Protein AF-A0A942E205-F1 (afdb_monomer_lite)

Sequence (101 aa):
MLAALASAQAEGFEDIILSATEDAEEGQDGFATDMPKIYLSATITNEVASGSKLTVARFALDTGGVAPPNYKIDEVSFDVGDNHVDASLSRPDNGRPVGNC

Foldseek 3Di:
DDDDDDDDDDPQWDPWAKDLDPPDNHHDPDDDPLRFKIKIKIFGDPVDDAQDKDKDWDFDCDDVPPDDGRHTQFMDIDGRHDRMDIDMGGGPVSSDPPDDD

Radius of gyration: 15.21 Å; chains: 1; bounding box: 42×30×41 Å

pLDDT: mean 77.89, std 15.69, range [30.55, 92.19]

Secondary structure (DSSP, 8-state):
---------BTTEEEEEEESSTT-SS--S---TT-SEEEEEEEEPTTSPTTPEEEEEEEES--TTSS-TTEEEEEEEEE--SSEEEEEEE-TTTT--S---

Organism: NCBI:txid2831468

Structure (mmCIF, N/CA/C/O backbone):
data_AF-A0A942E205-F1
#
_entry.id   AF-A0A942E205-F1
#
loop_
_atom_site.group_PDB
_atom_site.id
_atom_site.type_symbol
_atom_site.label_atom_id
_atom_site.label_alt_id
_atom_site.label_comp_id
_atom_site.label_asym_id
_atom_site.label_entity_id
_atom_site.label_seq_id
_atom_site.pdbx_PDB_ins_code
_atom_site.Cartn_x
_atom_site.Cartn_y
_atom_site.Cartn_z
_atom_site.occupancy
_atom_site.B_iso_or_equiv
_atom_site.auth_seq_id
_atom_site.auth_comp_id
_atom_site.auth_asym_id
_atom_site.auth_atom_id
_atom_site.pdbx_PDB_model_num
ATOM 1 N N . MET A 1 1 ? -6.165 13.066 -27.028 1.00 34.16 1 MET A N 1
ATOM 2 C CA . MET A 1 1 ? -7.299 12.710 -26.155 1.00 34.16 1 MET A CA 1
ATOM 3 C C . MET A 1 1 ? -6.791 12.873 -24.733 1.00 34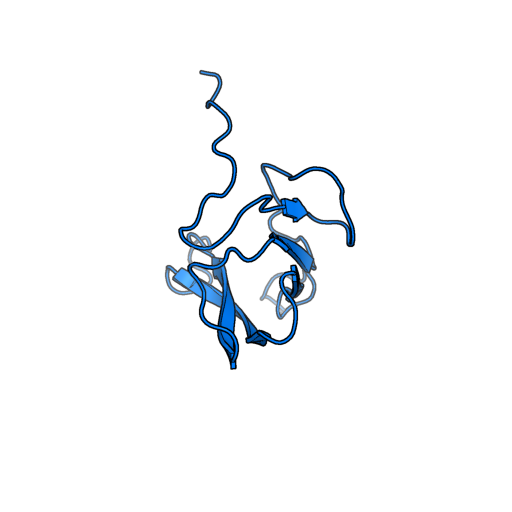.16 1 MET A C 1
ATOM 5 O O . MET A 1 1 ? -5.915 12.109 -24.359 1.00 34.16 1 MET A O 1
ATOM 9 N N . LEU A 1 2 ? -7.186 13.932 -24.014 1.00 30.55 2 LEU A N 1
ATOM 10 C CA . LEU A 1 2 ? -6.860 14.049 -22.587 1.00 30.55 2 LEU A CA 1
ATOM 11 C C . LEU A 1 2 ? -7.698 12.992 -21.863 1.00 30.55 2 LEU A C 1
ATOM 13 O O . LEU A 1 2 ? -8.925 13.052 -21.932 1.00 30.55 2 LEU A O 1
ATOM 17 N N . ALA A 1 3 ? -7.054 12.006 -21.244 1.00 34.91 3 ALA A N 1
ATOM 18 C CA . ALA A 1 3 ?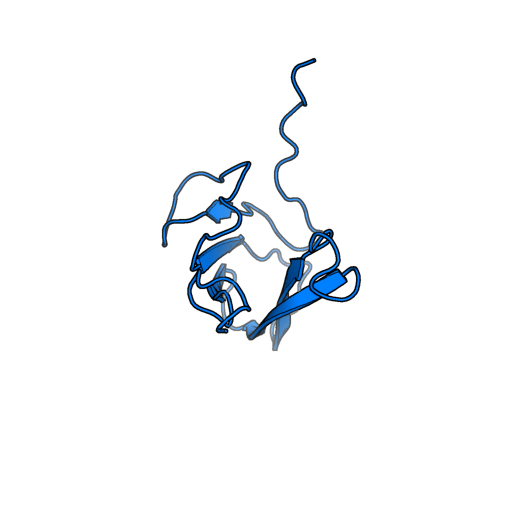 -7.736 11.148 -20.288 1.00 34.91 3 ALA A CA 1
ATOM 19 C C . ALA A 1 3 ? -8.141 12.033 -19.103 1.00 34.91 3 ALA A C 1
ATOM 21 O O . ALA A 1 3 ? -7.303 12.743 -18.551 1.00 34.91 3 ALA A O 1
ATOM 22 N N . ALA A 1 4 ? -9.430 12.054 -18.771 1.00 39.19 4 ALA A N 1
ATOM 23 C CA . ALA A 1 4 ? -9.877 12.646 -17.523 1.00 39.19 4 ALA A CA 1
ATOM 24 C C . ALA A 1 4 ? -9.244 11.852 -16.372 1.00 39.19 4 ALA A C 1
ATOM 26 O O . ALA A 1 4 ? -9.285 10.621 -16.382 1.00 39.19 4 ALA A O 1
ATOM 27 N N . LEU A 1 5 ? -8.634 12.577 -15.437 1.00 49.81 5 LEU A N 1
ATOM 28 C CA . LEU A 1 5 ? -8.030 12.071 -14.209 1.00 49.81 5 LEU A CA 1
ATOM 29 C C . LEU A 1 5 ? -9.077 11.248 -13.453 1.00 49.81 5 LEU A C 1
ATOM 31 O O . LEU A 1 5 ? -10.071 11.800 -12.983 1.00 49.81 5 LEU A O 1
ATOM 35 N N . ALA A 1 6 ? -8.892 9.935 -13.366 1.00 54.56 6 ALA A N 1
ATOM 36 C CA . ALA A 1 6 ? -9.614 9.157 -12.376 1.00 54.56 6 ALA A CA 1
ATOM 37 C C . ALA A 1 6 ? -8.785 9.239 -11.096 1.00 54.56 6 ALA A C 1
ATOM 39 O O . ALA A 1 6 ? -7.747 8.588 -10.998 1.00 54.56 6 ALA A O 1
ATOM 40 N N . SER A 1 7 ? -9.221 10.056 -10.135 1.00 64.25 7 SER A N 1
ATOM 41 C CA . SER A 1 7 ? -8.752 9.909 -8.759 1.00 64.25 7 SER A CA 1
ATOM 42 C C . SER A 1 7 ? -8.950 8.449 -8.346 1.00 64.25 7 SER A C 1
ATOM 44 O O . SER A 1 7 ? -9.924 7.814 -8.759 1.00 64.25 7 SER A O 1
ATOM 46 N N . ALA A 1 8 ? -8.030 7.883 -7.564 1.00 73.94 8 ALA A N 1
ATOM 47 C CA . ALA A 1 8 ? -8.277 6.575 -6.971 1.00 73.94 8 ALA A CA 1
ATOM 48 C C . ALA A 1 8 ? -9.566 6.659 -6.131 1.00 73.94 8 ALA A C 1
ATOM 50 O O . ALA A 1 8 ? -9.795 7.649 -5.434 1.00 73.94 8 ALA A O 1
ATOM 51 N N . GLN A 1 9 ? -10.445 5.666 -6.252 1.00 80.38 9 GLN A N 1
ATOM 52 C CA . GLN A 1 9 ? -11.721 5.612 -5.537 1.00 80.38 9 GLN A CA 1
ATOM 53 C C . GLN A 1 9 ? -11.922 4.194 -5.014 1.00 80.38 9 GLN A C 1
ATOM 55 O O . GLN A 1 9 ? -11.747 3.226 -5.759 1.00 80.38 9 GLN A O 1
ATOM 60 N N . ALA A 1 10 ? -12.311 4.077 -3.752 1.00 84.44 10 ALA A N 1
ATOM 61 C CA . ALA A 1 10 ? -12.707 2.823 -3.136 1.00 84.44 10 ALA A CA 1
ATOM 62 C C . ALA A 1 10 ? -13.789 3.112 -2.092 1.00 84.44 10 ALA A C 1
ATOM 64 O O . ALA A 1 10 ? -13.664 4.061 -1.325 1.00 84.44 10 ALA A O 1
ATOM 65 N N . GLU A 1 11 ? -14.846 2.301 -2.071 1.00 89.12 11 GLU A N 1
ATOM 66 C CA . GLU A 1 11 ? -15.869 2.368 -1.021 1.00 89.12 11 GLU A 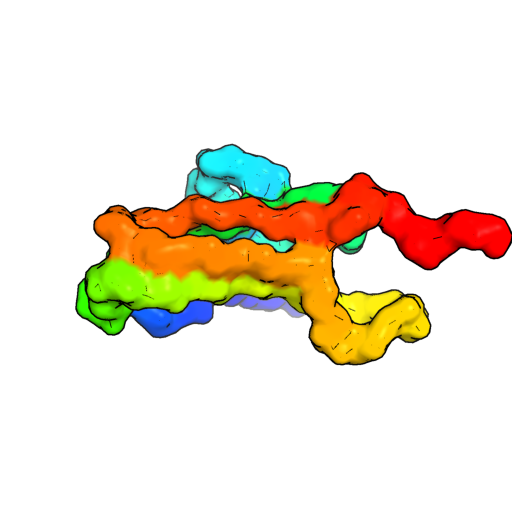CA 1
ATOM 67 C C . GLU A 1 11 ? -15.209 2.193 0.352 1.00 89.12 11 GLU A C 1
ATOM 69 O O . GLU A 1 11 ? -14.289 1.384 0.504 1.00 89.12 11 GLU A O 1
ATOM 74 N N . GLY A 1 12 ? -15.637 2.980 1.335 1.00 89.69 12 GLY A N 1
ATOM 75 C CA . GLY A 1 12 ? -14.998 3.024 2.639 1.00 89.69 12 GLY A CA 1
ATOM 76 C C . GLY A 1 12 ? -13.764 3.924 2.765 1.00 89.69 12 GLY A C 1
ATOM 77 O O . GLY A 1 12 ? -13.315 4.118 3.896 1.00 89.69 12 GLY A O 1
ATOM 78 N N . PHE A 1 13 ? -13.250 4.512 1.679 1.00 91.00 13 PHE A N 1
ATOM 79 C CA . PHE A 1 13 ? -12.035 5.335 1.690 1.00 91.00 13 PHE A CA 1
ATOM 80 C C . PHE A 1 13 ? -12.226 6.680 0.979 1.00 91.00 13 PHE A C 1
ATOM 82 O O . PHE A 1 13 ? -12.811 6.763 -0.099 1.00 91.00 13 PHE A O 1
ATOM 89 N N . GLU A 1 14 ? -11.653 7.727 1.560 1.00 92.19 14 GLU A N 1
ATOM 90 C CA . GLU A 1 14 ? -11.607 9.091 1.031 1.00 92.19 14 GLU A CA 1
ATOM 91 C C . GLU A 1 14 ? -10.150 9.563 0.918 1.00 92.19 14 GLU A C 1
ATOM 93 O O . GLU A 1 14 ? -9.245 8.944 1.480 1.00 92.19 14 GLU A O 1
ATOM 98 N N . ASP A 1 15 ? -9.921 10.642 0.163 1.00 91.38 15 ASP A N 1
ATOM 99 C CA . ASP A 1 15 ? -8.609 11.293 0.020 1.00 91.38 15 ASP A CA 1
ATOM 100 C C . ASP A 1 15 ? -7.464 10.321 -0.306 1.00 91.38 15 ASP A C 1
ATOM 102 O O . ASP A 1 15 ? -6.383 10.372 0.275 1.00 91.38 15 ASP A O 1
ATOM 106 N N . ILE A 1 16 ? -7.718 9.387 -1.225 1.00 91.44 16 ILE A N 1
ATOM 107 C CA . ILE A 1 16 ? -6.739 8.368 -1.601 1.00 91.44 16 ILE A CA 1
ATOM 108 C C . ILE A 1 16 ? -5.601 9.019 -2.395 1.00 91.44 16 ILE A C 1
ATOM 110 O O . I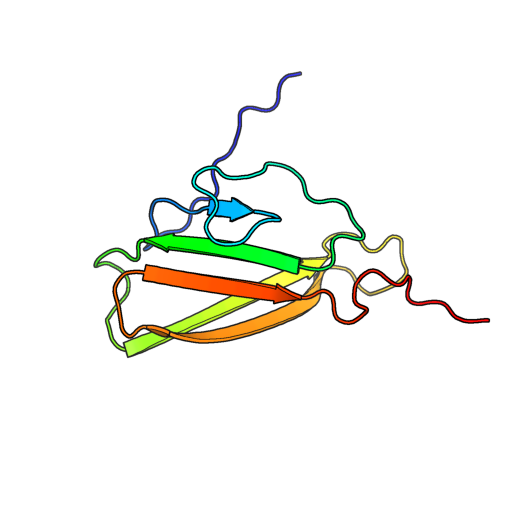LE A 1 16 ? -5.801 9.469 -3.528 1.00 91.44 16 ILE A O 1
ATOM 114 N N . ILE A 1 17 ? -4.394 8.993 -1.835 1.00 91.88 17 ILE A N 1
ATOM 115 C CA . ILE A 1 17 ? -3.173 9.520 -2.444 1.00 91.88 17 ILE A CA 1
ATOM 116 C C . ILE A 1 17 ? -2.215 8.365 -2.720 1.00 91.88 17 ILE A C 1
ATOM 118 O O . ILE A 1 17 ? -1.816 7.628 -1.822 1.00 91.88 17 ILE A O 1
ATOM 122 N N . LEU A 1 18 ? -1.809 8.228 -3.982 1.00 90.50 18 LEU A N 1
ATOM 123 C CA . LEU A 1 18 ? -0.721 7.347 -4.401 1.00 90.50 18 LEU A CA 1
ATOM 124 C C . LEU A 1 18 ? 0.464 8.202 -4.852 1.00 90.50 18 LEU A C 1
ATOM 126 O O . LEU A 1 18 ? 0.295 9.071 -5.708 1.00 90.50 18 LEU A O 1
ATOM 130 N N . SER A 1 19 ? 1.659 7.951 -4.317 1.00 90.81 19 SER A N 1
ATOM 131 C CA . SER A 1 19 ? 2.839 8.779 -4.595 1.00 90.81 19 SER A CA 1
ATOM 132 C C . SER A 1 19 ? 4.159 8.008 -4.537 1.00 90.81 19 SER A C 1
ATOM 134 O O . SER A 1 19 ? 4.296 6.999 -3.849 1.00 90.81 19 SER A O 1
ATOM 136 N N . ALA A 1 20 ? 5.163 8.502 -5.260 1.00 89.25 20 ALA A N 1
ATOM 137 C CA . ALA A 1 20 ? 6.557 8.078 -5.134 1.00 89.25 20 ALA A CA 1
ATOM 138 C C . ALA A 1 20 ? 7.243 8.614 -3.863 1.00 89.25 20 ALA A C 1
ATOM 140 O O . ALA A 1 20 ? 8.314 8.129 -3.494 1.00 89.25 20 ALA A O 1
ATOM 141 N N . THR A 1 21 ? 6.644 9.618 -3.221 1.00 90.19 21 THR A N 1
ATOM 142 C CA . THR A 1 21 ? 7.167 10.295 -2.032 1.00 90.19 21 THR A CA 1
ATOM 143 C C . THR A 1 21 ? 6.238 10.039 -0.853 1.00 90.19 21 THR A C 1
ATOM 145 O O . THR A 1 21 ? 5.020 10.128 -0.992 1.00 90.19 21 THR A O 1
ATOM 148 N N . GLU A 1 22 ? 6.827 9.728 0.297 1.00 90.25 22 GLU A N 1
ATOM 149 C CA . GLU A 1 22 ? 6.124 9.634 1.580 1.00 90.25 22 GLU A CA 1
ATOM 150 C C . GLU A 1 22 ? 5.486 10.983 1.943 1.00 90.25 22 GLU A C 1
ATOM 152 O O . GLU A 1 22 ? 6.035 12.029 1.592 1.00 90.25 22 GLU A O 1
ATOM 157 N N . ASP A 1 23 ? 4.330 10.954 2.606 1.00 89.75 23 ASP A N 1
ATOM 158 C CA . ASP A 1 23 ? 3.601 12.146 3.070 1.00 89.75 23 ASP A CA 1
ATOM 159 C C . ASP A 1 23 ? 3.245 13.167 1.969 1.00 89.75 23 ASP A C 1
ATOM 161 O O . ASP A 1 23 ? 3.145 14.370 2.217 1.00 89.75 23 ASP A O 1
ATOM 165 N N . ALA A 1 24 ? 3.078 12.718 0.722 1.00 89.12 24 ALA A N 1
ATOM 166 C CA . ALA A 1 24 ? 2.680 13.604 -0.366 1.00 89.12 24 ALA A CA 1
ATOM 167 C C . ALA A 1 24 ? 1.257 14.148 -0.159 1.00 89.12 24 ALA A C 1
ATOM 169 O O . ALA A 1 24 ? 0.341 13.399 0.163 1.00 89.12 24 ALA A O 1
ATOM 170 N N . GLU A 1 25 ? 1.066 15.443 -0.418 1.00 88.06 25 GLU A N 1
ATOM 171 C CA . GLU A 1 25 ? -0.250 16.099 -0.342 1.00 88.06 25 GLU A CA 1
ATOM 172 C C . GLU A 1 25 ? -1.086 15.903 -1.620 1.00 88.06 25 GLU A C 1
ATOM 174 O O . GLU A 1 25 ? -2.298 16.106 -1.614 1.00 88.06 25 GLU A O 1
ATOM 179 N N . GLU A 1 26 ? -0.448 15.495 -2.723 1.00 87.38 26 GLU A N 1
ATOM 180 C CA . GLU A 1 26 ? -1.083 15.295 -4.027 1.00 87.38 26 GLU A CA 1
ATOM 181 C C . GLU A 1 26 ? -0.697 13.939 -4.637 1.00 87.38 26 GLU A C 1
ATOM 183 O O . GLU A 1 26 ? 0.442 13.473 -4.522 1.00 87.38 26 GLU A O 1
ATOM 188 N N . GLY A 1 27 ? -1.664 13.308 -5.309 1.00 86.94 27 GLY A N 1
ATOM 189 C CA . GLY A 1 27 ? -1.483 12.026 -5.990 1.00 86.94 27 GLY A CA 1
ATOM 190 C C . GLY A 1 27 ? -0.749 12.136 -7.328 1.00 86.94 27 GLY A C 1
ATOM 191 O O . GLY A 1 27 ? -0.706 13.189 -7.962 1.00 86.94 27 GLY A O 1
ATOM 192 N N . GLN A 1 28 ? -0.186 11.013 -7.773 1.00 84.31 28 GLN A N 1
ATOM 193 C CA . GLN A 1 28 ? 0.495 10.872 -9.059 1.00 84.31 28 GLN A CA 1
ATOM 194 C C . GLN A 1 28 ? -0.262 9.916 -9.989 1.00 84.31 28 GLN A C 1
ATOM 196 O O . GLN A 1 28 ? -0.694 8.840 -9.579 1.00 84.31 28 GLN A O 1
ATOM 201 N N . ASP A 1 29 ? -0.340 10.272 -11.274 1.00 74.31 29 ASP A N 1
ATOM 202 C CA . ASP A 1 29 ? -1.059 9.491 -12.298 1.00 74.31 29 ASP A CA 1
ATOM 203 C C . ASP A 1 29 ? -0.216 8.384 -12.944 1.00 74.31 29 ASP A C 1
ATOM 205 O O . ASP A 1 29 ? -0.699 7.594 -13.758 1.00 74.31 29 ASP A O 1
ATOM 209 N N . GLY A 1 30 ? 1.078 8.350 -12.637 1.00 78.56 30 GLY A N 1
ATOM 210 C CA . GLY A 1 30 ? 2.020 7.466 -13.295 1.00 78.56 30 GLY A CA 1
ATOM 211 C C . GLY A 1 30 ? 3.244 7.216 -12.441 1.00 78.56 30 GLY A C 1
ATOM 212 O O . GLY A 1 30 ? 3.850 8.133 -11.895 1.00 78.56 30 GLY A O 1
ATOM 213 N N . PHE A 1 31 ? 3.634 5.950 -12.392 1.00 80.44 31 PHE A N 1
ATOM 214 C CA . PHE A 1 31 ? 4.835 5.508 -11.709 1.00 80.44 31 PHE A CA 1
ATOM 215 C C . PHE A 1 31 ? 5.797 4.941 -12.742 1.00 80.44 31 PHE A C 1
ATOM 217 O O . PHE A 1 31 ? 5.402 4.162 -13.614 1.00 80.44 31 PHE A O 1
ATOM 224 N N . ALA A 1 32 ? 7.068 5.324 -12.642 1.00 77.62 32 ALA A N 1
ATOM 225 C CA . ALA A 1 32 ? 8.110 4.693 -13.434 1.00 77.62 32 ALA A CA 1
ATOM 226 C C . ALA A 1 32 ? 8.109 3.180 -13.166 1.00 77.62 32 ALA A C 1
ATOM 228 O O . ALA A 1 32 ? 7.905 2.728 -12.035 1.00 77.62 32 ALA A O 1
ATOM 229 N N . THR A 1 33 ? 8.323 2.378 -14.208 1.00 71.69 33 THR A N 1
ATOM 230 C CA . THR A 1 33 ? 8.258 0.916 -14.085 1.00 71.69 33 THR A CA 1
ATOM 231 C C . THR A 1 33 ? 9.284 0.383 -13.089 1.00 71.69 33 THR A C 1
ATOM 233 O O . THR A 1 33 ? 9.015 -0.594 -12.398 1.00 71.69 33 THR A O 1
ATOM 236 N N . ASP A 1 34 ? 10.442 1.031 -12.985 1.00 72.38 34 ASP A N 1
ATOM 237 C CA . ASP A 1 34 ? 11.557 0.728 -12.083 1.00 72.38 34 ASP A CA 1
ATOM 238 C C . ASP A 1 34 ? 11.453 1.414 -10.711 1.00 72.38 34 ASP A C 1
ATOM 240 O O . ASP A 1 34 ? 12.378 1.318 -9.907 1.00 72.38 34 ASP A O 1
ATOM 244 N N . MET A 1 35 ? 10.325 2.061 -10.407 1.00 79.56 35 MET A N 1
ATOM 245 C CA . MET A 1 35 ? 10.157 2.777 -9.150 1.00 79.56 35 MET A CA 1
ATOM 246 C C . MET A 1 35 ? 10.283 1.832 -7.941 1.00 79.56 35 MET A C 1
ATOM 248 O O . MET A 1 35 ? 9.521 0.855 -7.841 1.00 79.56 35 MET A O 1
ATOM 252 N N . PRO A 1 36 ? 11.197 2.133 -6.998 1.00 83.00 36 PRO A N 1
ATOM 253 C CA . PRO A 1 36 ? 11.527 1.224 -5.907 1.00 83.00 36 PRO A CA 1
ATOM 254 C C . PRO A 1 36 ? 10.394 1.100 -4.888 1.00 83.00 36 PRO A C 1
ATOM 256 O O . PRO A 1 36 ? 10.230 0.037 -4.294 1.00 83.00 36 PRO A O 1
ATOM 259 N N . LYS A 1 37 ? 9.595 2.156 -4.703 1.00 88.50 37 LYS A N 1
ATOM 260 C CA . LYS A 1 37 ? 8.538 2.206 -3.694 1.00 88.50 37 LYS A CA 1
ATOM 261 C C . LYS A 1 37 ? 7.357 3.044 -4.163 1.00 88.50 37 LYS A C 1
ATOM 263 O O . LYS A 1 37 ? 7.557 4.031 -4.859 1.00 88.50 37 LYS A O 1
ATOM 268 N N . ILE A 1 38 ? 6.155 2.642 -3.767 1.00 89.06 38 ILE A N 1
ATOM 269 C CA . ILE A 1 38 ? 4.936 3.448 -3.881 1.00 89.06 38 ILE A CA 1
ATOM 270 C C . ILE A 1 38 ? 4.359 3.596 -2.479 1.00 89.06 38 ILE A C 1
ATOM 272 O O . ILE A 1 38 ? 4.296 2.618 -1.731 1.00 89.06 38 ILE A O 1
ATOM 276 N N . TYR A 1 39 ? 3.949 4.810 -2.151 1.00 91.38 39 TYR A N 1
ATOM 277 C CA . TYR A 1 39 ? 3.261 5.172 -0.927 1.00 91.38 39 TYR A CA 1
ATOM 278 C C . TYR A 1 39 ? 1.774 5.342 -1.217 1.00 91.38 39 TYR A C 1
ATOM 280 O O . TYR A 1 39 ? 1.400 5.868 -2.267 1.00 91.38 39 TYR A O 1
ATOM 288 N N . LEU A 1 40 ? 0.949 4.857 -0.298 1.00 91.44 40 LEU A N 1
ATOM 289 C CA . LEU A 1 40 ? -0.494 5.025 -0.279 1.00 91.44 40 LEU A CA 1
ATOM 290 C C . LEU A 1 40 ? -0.857 5.691 1.043 1.00 91.44 40 LEU A C 1
ATOM 292 O O . LEU A 1 40 ? -0.551 5.117 2.090 1.00 91.44 40 LEU A O 1
ATOM 296 N N . SER A 1 41 ? -1.560 6.816 0.976 1.00 92.06 41 SER A N 1
ATOM 297 C CA . SER A 1 41 ? -2.314 7.338 2.109 1.00 92.06 41 SER A CA 1
ATOM 298 C C . SER A 1 41 ? -3.800 7.440 1.779 1.00 92.06 41 SER A C 1
ATOM 300 O O . SER A 1 41 ? -4.181 7.592 0.615 1.00 92.06 41 SER A O 1
ATOM 302 N N . ALA A 1 42 ? -4.653 7.257 2.783 1.00 91.56 42 ALA A N 1
ATOM 303 C CA . ALA A 1 42 ? -6.099 7.395 2.629 1.00 91.56 42 ALA A CA 1
ATOM 304 C C . ALA A 1 42 ? -6.785 7.658 3.971 1.00 91.56 42 ALA A C 1
ATOM 306 O O . ALA A 1 42 ? -6.376 7.143 5.015 1.00 91.56 42 ALA A O 1
ATOM 307 N N . THR A 1 43 ? -7.889 8.393 3.929 1.00 91.69 43 THR A N 1
ATOM 308 C CA . THR A 1 43 ? -8.809 8.530 5.057 1.00 91.69 43 THR A CA 1
ATOM 309 C C . THR A 1 43 ? -9.794 7.367 5.047 1.00 91.69 43 THR A C 1
ATOM 311 O O . TH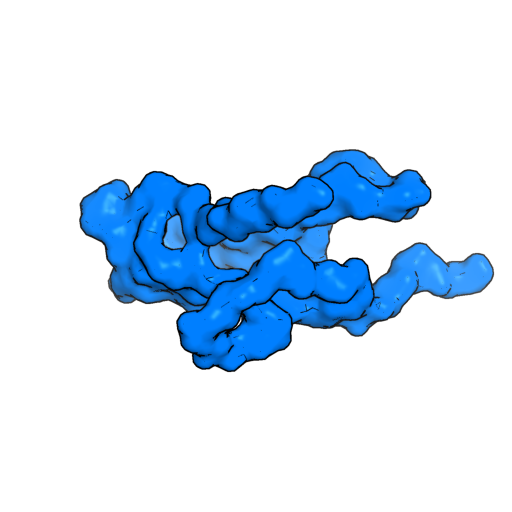R A 1 43 ? -10.422 7.070 4.033 1.00 91.69 43 THR A O 1
ATOM 314 N N . ILE A 1 44 ? -9.945 6.692 6.183 1.00 90.50 44 ILE A N 1
ATOM 315 C CA . ILE A 1 44 ? -10.924 5.621 6.361 1.00 90.50 44 ILE A CA 1
ATOM 316 C C . ILE A 1 44 ? -12.237 6.240 6.831 1.00 90.50 44 ILE A C 1
ATOM 318 O O . ILE A 1 44 ? -12.285 6.948 7.840 1.00 90.50 44 ILE A O 1
ATOM 322 N N . THR A 1 45 ? -13.316 5.935 6.122 1.00 90.56 45 THR A N 1
ATOM 323 C CA . THR A 1 45 ? -14.665 6.323 6.530 1.00 90.56 45 THR A CA 1
ATOM 324 C C . THR A 1 45 ? -15.248 5.329 7.537 1.00 90.56 45 THR A C 1
ATOM 326 O O . THR A 1 45 ? -14.767 4.216 7.749 1.00 90.56 45 THR A O 1
ATOM 329 N N . ASN A 1 46 ? -16.371 5.717 8.122 1.00 87.56 46 ASN A N 1
ATOM 330 C CA . ASN A 1 46 ? -17.186 4.924 9.034 1.00 87.56 46 ASN A CA 1
ATOM 331 C C . ASN A 1 46 ? -17.890 3.712 8.383 1.00 87.56 46 ASN A C 1
ATOM 333 O O . ASN A 1 46 ? -18.570 2.967 9.090 1.00 87.56 46 ASN A O 1
ATOM 337 N N . GLU A 1 47 ? -17.724 3.485 7.077 1.00 87.88 47 GLU A N 1
ATOM 338 C CA . GLU A 1 47 ? -18.159 2.250 6.409 1.00 87.88 47 GLU A CA 1
ATOM 339 C C . GLU A 1 47 ? -17.202 1.078 6.685 1.00 87.88 47 GLU A C 1
ATOM 341 O O . GLU A 1 47 ? -17.624 -0.081 6.693 1.00 87.88 47 GLU A O 1
ATOM 346 N N . VAL A 1 48 ? -15.927 1.359 6.979 1.00 86.56 48 VAL A N 1
ATOM 347 C CA . VAL A 1 48 ? -14.960 0.338 7.394 1.00 86.56 48 VAL A CA 1
ATOM 348 C C . VAL A 1 48 ? -15.044 0.168 8.908 1.00 86.56 48 VAL A C 1
ATOM 350 O O . VAL A 1 48 ? -14.752 1.078 9.684 1.00 86.56 48 VAL A O 1
ATOM 353 N N . ALA A 1 49 ? -15.438 -1.023 9.354 1.00 84.31 49 ALA A N 1
ATOM 354 C CA . ALA A 1 49 ? -15.535 -1.311 10.779 1.00 84.31 49 ALA A CA 1
ATOM 355 C C . ALA A 1 49 ? -14.155 -1.247 11.456 1.00 84.31 49 ALA A C 1
ATOM 357 O O . ALA A 1 49 ? -13.181 -1.819 10.960 1.00 84.31 49 ALA A O 1
ATOM 358 N N . SER A 1 50 ? -14.080 -0.615 12.628 1.00 82.00 50 SER A N 1
ATOM 359 C CA . SER A 1 50 ? -12.872 -0.642 13.464 1.00 82.00 50 SER A CA 1
ATOM 360 C C . SER A 1 50 ? -12.471 -2.084 13.805 1.00 82.00 50 SER A C 1
ATOM 362 O O . SER A 1 50 ? -13.331 -2.944 14.015 1.00 82.00 50 SER A O 1
ATOM 364 N N . GLY A 1 51 ? -11.163 -2.358 13.827 1.00 81.69 51 GLY A N 1
ATOM 365 C CA . GLY A 1 51 ? -10.629 -3.712 13.992 1.00 81.69 51 GLY A CA 1
ATOM 366 C C . GLY A 1 51 ? -10.701 -4.577 12.730 1.00 81.69 51 GLY A C 1
ATOM 367 O O . GLY A 1 51 ? -10.344 -5.754 12.780 1.00 81.69 51 GLY A O 1
ATOM 368 N N . SER A 1 52 ? -11.141 -4.021 11.594 1.00 87.44 52 SER A N 1
ATOM 369 C CA . SER A 1 52 ? -10.960 -4.669 10.294 1.00 87.44 52 SER A CA 1
ATOM 370 C C . SER A 1 52 ? -9.476 -4.805 9.973 1.00 87.44 52 SER A C 1
ATOM 372 O O . SER A 1 52 ? -8.657 -3.973 10.361 1.00 87.44 52 SER A O 1
ATOM 374 N N . LYS A 1 53 ? -9.136 -5.840 9.209 1.00 89.56 53 LYS A N 1
ATOM 375 C CA . LYS A 1 53 ? -7.798 -6.005 8.653 1.00 89.56 53 LYS A CA 1
ATOM 376 C C . LYS A 1 53 ? -7.777 -5.452 7.239 1.00 89.56 53 LYS A C 1
ATOM 378 O O . LYS A 1 53 ? -8.533 -5.926 6.391 1.00 89.56 53 LYS A O 1
ATOM 383 N N . LEU A 1 54 ? -6.908 -4.479 6.991 1.00 88.06 54 LEU A N 1
ATOM 384 C CA . LEU A 1 54 ? -6.685 -3.940 5.658 1.00 88.06 54 LEU A CA 1
ATOM 385 C C . LEU A 1 54 ? -5.478 -4.626 5.024 1.00 88.06 54 LEU A C 1
ATOM 387 O O . LEU A 1 54 ? -4.448 -4.821 5.670 1.00 88.06 54 LEU A O 1
ATOM 391 N N . THR A 1 55 ? -5.615 -4.984 3.751 1.00 90.25 55 THR A N 1
ATOM 392 C CA . THR A 1 55 ? -4.538 -5.525 2.924 1.00 90.25 55 THR A CA 1
ATOM 393 C C . THR A 1 55 ? -4.373 -4.635 1.707 1.00 90.25 55 THR A C 1
ATOM 395 O O . THR A 1 55 ? -5.314 -4.449 0.937 1.00 90.25 55 THR A O 1
ATOM 398 N N . VAL A 1 56 ? -3.166 -4.114 1.518 1.00 88.62 56 VAL A N 1
ATOM 399 C CA . VAL A 1 56 ? -2.794 -3.331 0.343 1.00 88.62 56 VAL A CA 1
ATOM 400 C C . VAL A 1 56 ? -1.801 -4.155 -0.457 1.00 88.62 56 VAL A C 1
ATOM 402 O O . VAL A 1 56 ? -0.784 -4.591 0.079 1.00 88.62 56 VAL A O 1
ATOM 405 N N . ALA A 1 57 ? -2.095 -4.384 -1.734 1.00 88.62 57 ALA A N 1
ATOM 406 C CA . ALA A 1 57 ? -1.260 -5.188 -2.613 1.00 88.62 57 ALA A CA 1
ATOM 407 C C . ALA A 1 57 ? -0.985 -4.455 -3.925 1.00 88.62 57 ALA A C 1
ATOM 409 O O . ALA A 1 57 ? -1.879 -3.866 -4.534 1.00 88.62 57 ALA A O 1
ATOM 410 N N . ARG A 1 58 ? 0.266 -4.531 -4.381 1.00 85.50 58 ARG A N 1
ATOM 411 C CA . ARG A 1 58 ? 0.706 -3.998 -5.671 1.00 85.50 58 ARG A CA 1
ATOM 412 C C . ARG A 1 58 ? 0.800 -5.145 -6.667 1.00 85.50 58 ARG A C 1
ATOM 414 O O . ARG A 1 58 ? 1.493 -6.127 -6.411 1.00 85.50 58 ARG A O 1
ATOM 421 N N . PHE A 1 59 ? 0.167 -4.998 -7.827 1.00 83.44 59 PHE A N 1
ATOM 422 C CA . PHE A 1 59 ? 0.227 -5.978 -8.912 1.00 83.44 59 PHE A CA 1
ATOM 423 C C . PHE A 1 59 ? 0.817 -5.362 -10.183 1.00 83.44 59 PHE A C 1
ATOM 425 O O . PHE A 1 59 ? 0.533 -4.212 -10.513 1.00 83.44 59 PHE A O 1
ATOM 432 N N . ALA A 1 60 ? 1.609 -6.142 -10.918 1.00 79.94 60 ALA A N 1
ATOM 433 C CA . ALA A 1 60 ? 1.950 -5.857 -12.306 1.00 79.94 60 ALA A CA 1
ATOM 434 C C . ALA A 1 60 ? 0.871 -6.463 -13.212 1.00 79.94 60 ALA A C 1
ATOM 436 O O . ALA A 1 60 ? 0.726 -7.687 -13.282 1.00 79.94 60 ALA A O 1
ATOM 437 N N . LEU A 1 61 ? 0.114 -5.608 -13.901 1.00 77.62 61 LEU A N 1
ATOM 438 C CA . LEU A 1 61 ? -0.893 -6.048 -14.873 1.00 77.62 61 LEU A CA 1
ATOM 439 C C . LEU A 1 61 ? -0.239 -6.592 -16.150 1.00 77.62 61 LEU A C 1
ATOM 441 O O . LEU A 1 61 ? -0.682 -7.605 -16.686 1.00 77.62 61 LEU A O 1
ATOM 445 N N . ASP A 1 62 ? 0.844 -5.947 -16.583 1.00 75.81 62 ASP A N 1
ATOM 446 C CA . ASP A 1 62 ? 1.695 -6.374 -17.689 1.00 75.81 62 ASP A CA 1
ATOM 447 C C . ASP A 1 62 ? 3.154 -6.418 -17.222 1.00 75.81 62 ASP A C 1
ATOM 449 O O . ASP A 1 62 ? 3.649 -5.511 -16.552 1.00 75.81 62 ASP A O 1
ATOM 453 N N . THR A 1 63 ? 3.827 -7.508 -17.555 1.00 73.12 63 THR A N 1
ATOM 454 C CA . THR A 1 63 ? 5.212 -7.810 -17.179 1.00 73.12 63 THR A CA 1
ATOM 455 C C . THR A 1 63 ? 6.101 -7.957 -18.416 1.00 73.12 63 THR A C 1
ATOM 457 O O . THR A 1 63 ? 7.267 -8.328 -18.289 1.00 73.12 63 THR A O 1
ATOM 460 N N . GLY A 1 64 ? 5.556 -7.755 -19.623 1.00 75.12 64 GLY A N 1
ATOM 461 C CA . GLY A 1 64 ? 6.262 -7.998 -20.880 1.00 75.12 64 GLY A CA 1
ATOM 462 C C . GLY A 1 64 ? 6.660 -9.464 -21.086 1.00 75.12 64 GLY A C 1
ATOM 463 O O . GLY A 1 64 ? 7.618 -9.741 -21.803 1.00 75.12 64 GLY A O 1
ATOM 464 N N . GLY A 1 65 ? 5.971 -10.406 -20.430 1.00 74.06 65 GLY A N 1
ATOM 465 C CA . GLY A 1 65 ? 6.261 -11.844 -20.498 1.00 74.06 65 GLY A CA 1
ATOM 466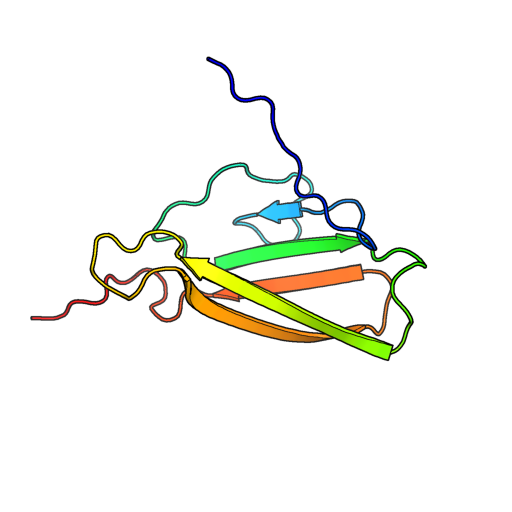 C C . GLY A 1 65 ? 7.308 -12.344 -19.496 1.00 74.06 65 GLY A C 1
ATOM 467 O O . GLY A 1 65 ? 7.621 -13.532 -19.495 1.00 74.06 65 GLY A O 1
ATOM 468 N N . VAL A 1 66 ? 7.826 -11.474 -18.624 1.00 77.81 66 VAL A N 1
ATOM 469 C CA . VAL A 1 66 ? 8.809 -11.835 -17.585 1.00 77.81 66 VAL A CA 1
ATOM 470 C C . VAL A 1 66 ? 8.165 -12.605 -16.423 1.00 77.81 66 VAL A C 1
ATOM 472 O O . VAL A 1 66 ? 8.810 -13.437 -15.789 1.00 77.81 66 VAL A O 1
ATOM 475 N N . ALA A 1 67 ? 6.884 -12.353 -16.152 1.00 76.50 67 ALA A N 1
ATOM 476 C CA . ALA A 1 67 ? 6.105 -13.033 -15.118 1.00 76.50 67 ALA A CA 1
ATOM 477 C C . ALA A 1 67 ? 4.640 -13.224 -15.565 1.00 76.50 67 ALA A C 1
ATOM 479 O O . ALA A 1 67 ? 4.208 -12.580 -16.523 1.00 76.50 67 ALA A O 1
ATOM 480 N N . PRO A 1 68 ? 3.849 -14.096 -14.913 1.00 78.75 68 PRO A N 1
ATOM 481 C CA . PRO A 1 68 ? 2.435 -14.254 -15.250 1.00 78.75 68 PRO A CA 1
ATOM 482 C C . PRO A 1 68 ? 1.656 -12.925 -15.163 1.00 78.75 68 PRO A C 1
ATOM 484 O O . PRO A 1 68 ? 2.025 -12.065 -14.363 1.00 78.75 68 PRO A O 1
ATOM 487 N N . PRO A 1 69 ? 0.570 -12.744 -15.936 1.00 75.38 69 PRO A N 1
ATOM 488 C CA . PRO A 1 69 ? -0.329 -11.602 -15.767 1.00 75.38 69 PRO A CA 1
ATOM 489 C C . PRO A 1 69 ? -0.849 -11.494 -14.328 1.00 75.38 69 PRO A C 1
ATOM 491 O O . PRO A 1 69 ? -1.052 -12.515 -13.667 1.00 75.38 69 PRO A O 1
ATOM 494 N N . ASN A 1 70 ? -1.107 -10.268 -13.863 1.00 78.50 70 ASN A N 1
ATOM 495 C CA . ASN A 1 70 ? -1.496 -9.977 -12.476 1.00 78.50 70 ASN A CA 1
ATOM 496 C C . ASN A 1 70 ? -0.472 -10.498 -11.452 1.00 78.50 70 ASN A C 1
ATOM 498 O O . ASN A 1 70 ? -0.833 -11.035 -10.402 1.00 78.50 70 ASN A O 1
ATOM 502 N N . TYR A 1 71 ? 0.818 -10.362 -11.760 1.00 82.56 71 TYR A N 1
ATOM 503 C CA . TYR A 1 71 ? 1.886 -10.764 -10.852 1.00 82.56 71 TYR A CA 1
ATOM 504 C C . TYR A 1 71 ? 1.869 -9.884 -9.600 1.00 82.56 71 TYR A C 1
ATOM 506 O O . TYR A 1 71 ? 1.980 -8.660 -9.698 1.00 82.56 71 TYR A O 1
ATOM 514 N N . LYS A 1 72 ? 1.749 -10.496 -8.417 1.00 86.62 72 LYS A N 1
ATOM 515 C CA . LYS A 1 72 ? 1.820 -9.769 -7.145 1.00 86.62 72 LYS A CA 1
ATOM 516 C C . LYS A 1 72 ? 3.261 -9.344 -6.878 1.00 86.62 72 LYS A C 1
ATOM 518 O O . LYS A 1 72 ? 4.139 -10.191 -6.747 1.00 86.62 72 LYS A O 1
ATOM 523 N N . ILE A 1 73 ? 3.482 -8.037 -6.808 1.00 84.56 73 ILE A N 1
ATOM 524 C CA . ILE A 1 73 ? 4.785 -7.422 -6.554 1.00 84.56 73 ILE A CA 1
ATOM 525 C C . ILE A 1 73 ? 5.078 -7.449 -5.057 1.00 84.56 73 ILE A C 1
ATOM 527 O O . ILE A 1 73 ? 6.125 -7.944 -4.651 1.00 84.56 73 ILE A O 1
ATOM 531 N N . ASP A 1 74 ? 4.148 -6.923 -4.262 1.00 88.12 74 ASP A N 1
ATOM 532 C CA . ASP A 1 74 ? 4.285 -6.792 -2.814 1.00 88.12 74 ASP A CA 1
ATOM 533 C C . ASP A 1 74 ? 2.910 -6.649 -2.159 1.00 88.12 74 ASP A C 1
ATOM 535 O O . ASP A 1 74 ? 1.922 -6.320 -2.827 1.00 88.12 74 ASP A O 1
ATOM 539 N N . GLU A 1 75 ? 2.847 -6.916 -0.861 1.00 90.81 75 GLU A N 1
ATOM 540 C CA . GLU A 1 75 ? 1.640 -6.808 -0.056 1.00 90.81 75 GLU A CA 1
ATOM 541 C C . GLU A 1 75 ? 1.985 -6.464 1.390 1.00 90.81 75 GLU A C 1
ATOM 543 O O . GLU A 1 75 ? 2.850 -7.083 2.006 1.00 90.81 75 GLU A O 1
ATOM 548 N N . VAL A 1 76 ? 1.233 -5.527 1.956 1.00 89.19 76 VAL A N 1
ATOM 549 C CA . VAL A 1 76 ? 1.261 -5.216 3.382 1.00 89.19 76 VAL A CA 1
ATOM 550 C C . VAL A 1 76 ? -0.138 -5.387 3.953 1.00 89.19 76 VAL A C 1
ATOM 552 O O . VAL A 1 76 ? -1.139 -5.129 3.286 1.00 89.19 76 VAL A O 1
ATOM 555 N N . SER A 1 77 ? -0.219 -5.868 5.190 1.00 89.62 77 SER A N 1
ATOM 556 C CA . SER A 1 77 ? -1.480 -5.963 5.919 1.00 89.62 77 SER A CA 1
ATOM 557 C C . SER A 1 77 ? -1.322 -5.425 7.327 1.00 89.62 77 SER A C 1
ATOM 559 O O . SER A 1 77 ? -0.311 -5.695 7.975 1.00 89.62 77 SER A O 1
ATOM 561 N N . PHE A 1 78 ? -2.337 -4.725 7.810 1.00 85.31 78 PHE A N 1
ATOM 562 C CA . PHE A 1 78 ? -2.357 -4.133 9.142 1.00 85.31 78 PHE A CA 1
ATOM 563 C C . PHE A 1 78 ? -3.785 -4.081 9.680 1.00 85.31 78 PHE A C 1
ATOM 565 O O . PHE A 1 78 ? -4.762 -4.100 8.925 1.00 85.31 78 PHE A O 1
ATOM 572 N N . ASP A 1 79 ? -3.892 -4.064 11.003 1.00 83.50 79 ASP A N 1
ATOM 573 C CA . ASP A 1 79 ? -5.161 -3.854 11.683 1.00 83.50 79 ASP A CA 1
ATOM 574 C C . ASP A 1 79 ? -5.505 -2.363 11.646 1.00 83.50 79 ASP A C 1
ATOM 576 O O . ASP A 1 79 ? -4.654 -1.507 11.899 1.00 83.50 79 ASP A O 1
ATOM 580 N N . VAL A 1 80 ? -6.757 -2.049 11.323 1.00 76.88 80 VAL A N 1
ATOM 581 C CA . VAL A 1 80 ? -7.264 -0.676 11.314 1.00 76.88 80 VAL A CA 1
ATOM 582 C C . VAL A 1 80 ? -7.427 -0.208 12.761 1.00 76.88 80 VAL A C 1
ATOM 584 O O . VAL A 1 80 ? -8.402 -0.561 13.434 1.00 76.88 80 VAL A O 1
ATOM 587 N N . GLY A 1 81 ? -6.429 0.538 13.241 1.00 69.81 81 GLY A N 1
ATOM 588 C CA . GLY A 1 81 ? -6.405 1.152 14.571 1.00 69.81 81 GLY A CA 1
ATOM 589 C C . GLY A 1 81 ? -6.977 2.571 14.589 1.00 69.81 81 GLY A C 1
ATOM 590 O O . GLY A 1 81 ? -7.861 2.853 15.393 1.00 69.81 81 GLY A O 1
ATOM 591 N N . ASP A 1 82 ? -6.512 3.420 13.668 1.00 71.38 82 ASP A N 1
ATOM 592 C CA . ASP A 1 82 ? -6.945 4.811 13.486 1.00 71.38 82 ASP A CA 1
ATOM 593 C C . ASP A 1 82 ? -7.711 4.980 12.161 1.00 71.38 82 ASP A C 1
ATOM 595 O O . ASP A 1 82 ? -7.764 4.070 11.334 1.00 71.38 82 ASP A O 1
ATOM 599 N N . ASN A 1 83 ? -8.317 6.149 11.937 1.00 80.00 83 ASN A N 1
ATOM 600 C CA . ASN A 1 83 ? -9.065 6.469 10.713 1.00 80.00 83 ASN A CA 1
ATOM 601 C C . ASN A 1 83 ? -8.169 6.886 9.529 1.00 80.00 83 ASN A C 1
ATOM 603 O O . ASN A 1 83 ? -8.659 7.497 8.580 1.00 80.00 83 ASN A O 1
ATOM 607 N N . HIS A 1 84 ? -6.873 6.583 9.584 1.00 81.62 84 HIS A N 1
ATOM 608 C CA . HIS A 1 84 ? -5.920 6.896 8.528 1.00 81.62 84 HIS A CA 1
ATOM 609 C C . HIS A 1 84 ? -5.102 5.663 8.156 1.00 81.62 84 HIS A C 1
ATOM 611 O O . HIS A 1 84 ? -4.733 4.855 9.012 1.00 81.62 84 HIS A O 1
ATOM 617 N N . VAL A 1 85 ? -4.851 5.516 6.861 1.00 82.94 85 VAL A N 1
ATOM 618 C CA . VAL A 1 85 ? -3.992 4.482 6.296 1.00 82.94 85 VAL A CA 1
ATOM 619 C C . VAL A 1 85 ? -2.728 5.141 5.800 1.00 82.94 85 VAL A C 1
ATOM 621 O O . VAL A 1 85 ? -2.827 5.987 4.925 1.00 82.94 85 VAL A O 1
ATOM 624 N N . ASP A 1 86 ? -1.581 4.646 6.257 1.00 85.19 86 ASP A N 1
ATOM 625 C CA . ASP A 1 86 ? -0.282 4.889 5.637 1.00 85.19 86 ASP A CA 1
ATOM 626 C C . ASP A 1 86 ? 0.361 3.548 5.299 1.00 85.19 86 ASP A C 1
ATOM 628 O O . ASP A 1 86 ? 0.645 2.717 6.168 1.00 85.19 86 ASP A O 1
ATOM 632 N N . ALA A 1 87 ? 0.573 3.307 4.011 1.00 83.44 87 ALA A N 1
ATOM 633 C CA . ALA A 1 87 ? 1.167 2.079 3.516 1.00 83.44 87 ALA A CA 1
ATOM 634 C C . ALA A 1 87 ? 2.280 2.382 2.521 1.00 83.44 87 ALA A C 1
ATOM 636 O O . ALA A 1 87 ? 2.222 3.326 1.736 1.00 83.44 87 ALA A O 1
ATOM 637 N N . SER A 1 88 ? 3.296 1.522 2.509 1.00 86.62 88 SER A N 1
ATOM 638 C CA . SER A 1 88 ? 4.331 1.569 1.486 1.00 86.62 88 SER A CA 1
ATOM 639 C C . SER A 1 88 ? 4.568 0.179 0.919 1.00 86.62 88 SER A C 1
ATOM 641 O O . SER A 1 88 ? 4.662 -0.798 1.659 1.00 86.62 88 SER A O 1
ATOM 643 N N . LEU A 1 89 ? 4.634 0.101 -0.406 1.00 83.81 89 LEU A N 1
ATOM 644 C CA . LEU A 1 89 ? 4.793 -1.137 -1.161 1.00 83.81 89 LEU A CA 1
ATOM 645 C C . LEU A 1 89 ? 6.097 -1.049 -1.933 1.00 83.81 89 LEU A C 1
ATOM 647 O O . LEU A 1 89 ? 6.272 -0.181 -2.796 1.00 83.81 89 LEU A O 1
ATOM 651 N N . SER A 1 90 ? 7.018 -1.944 -1.607 1.00 82.88 90 SER A N 1
ATOM 652 C CA . SER A 1 90 ? 8.342 -1.968 -2.216 1.00 82.88 90 SER A CA 1
ATOM 653 C C . SER A 1 90 ? 8.330 -2.877 -3.432 1.00 82.88 90 SER A C 1
ATOM 655 O O . SER A 1 90 ? 7.603 -3.862 -3.498 1.00 82.88 90 SER A O 1
ATOM 657 N N . ARG A 1 91 ? 9.148 -2.578 -4.435 1.00 71.06 91 ARG A N 1
ATOM 658 C CA . ARG A 1 91 ? 9.417 -3.560 -5.484 1.00 71.06 91 ARG A CA 1
ATOM 659 C C . ARG A 1 91 ? 10.349 -4.635 -4.889 1.00 71.06 91 ARG A C 1
ATOM 661 O O . ARG A 1 91 ? 11.344 -4.264 -4.266 1.00 71.06 91 ARG A O 1
ATOM 668 N N . PRO A 1 92 ? 10.094 -5.944 -5.077 1.00 60.53 92 PRO A N 1
ATOM 669 C CA . PRO A 1 92 ? 10.876 -7.021 -4.458 1.00 60.53 92 PRO A CA 1
ATOM 670 C C . PRO A 1 92 ? 12.349 -7.029 -4.894 1.00 60.53 92 PRO A C 1
ATOM 672 O O . PRO A 1 92 ? 13.192 -7.625 -4.232 1.00 60.53 92 PRO A O 1
ATOM 675 N N . ASP A 1 93 ? 12.665 -6.358 -6.002 1.00 59.12 93 ASP A N 1
ATOM 676 C CA . ASP A 1 93 ? 13.999 -6.237 -6.586 1.00 59.12 93 ASP A CA 1
ATOM 677 C C . ASP A 1 93 ? 14.640 -4.847 -6.384 1.00 59.12 93 ASP A C 1
ATOM 679 O O . ASP A 1 93 ? 15.731 -4.606 -6.905 1.00 59.12 93 ASP A O 1
ATOM 683 N N . ASN A 1 94 ? 14.003 -3.925 -5.644 1.00 52.62 94 ASN A N 1
ATOM 684 C CA . ASN A 1 94 ? 14.484 -2.548 -5.460 1.00 52.62 94 ASN A CA 1
ATOM 685 C C . ASN A 1 94 ? 14.769 -1.801 -6.790 1.00 52.62 94 ASN A C 1
ATOM 687 O O . ASN A 1 94 ? 15.668 -0.964 -6.856 1.00 52.62 94 ASN A O 1
ATOM 691 N N . GLY A 1 95 ? 14.042 -2.115 -7.871 1.00 48.75 95 GLY A N 1
ATOM 692 C CA . GLY A 1 95 ? 14.258 -1.500 -9.188 1.00 48.75 95 GLY A CA 1
ATOM 693 C C . GLY A 1 95 ? 15.327 -2.189 -10.046 1.00 48.75 95 GLY A C 1
ATOM 694 O O . GLY A 1 95 ? 15.651 -1.704 -11.130 1.00 48.75 95 GLY A O 1
ATOM 695 N N . ARG A 1 96 ? 15.872 -3.341 -9.629 1.00 44.19 96 ARG A N 1
ATOM 696 C CA . ARG A 1 96 ? 16.686 -4.177 -10.528 1.00 44.19 96 ARG A CA 1
ATOM 697 C C . ARG A 1 96 ? 15.790 -4.946 -11.499 1.00 44.19 96 ARG A C 1
ATOM 699 O O . ARG A 1 96 ? 14.823 -5.551 -11.060 1.00 44.19 96 ARG A O 1
ATOM 706 N N . PRO A 1 97 ? 16.105 -5.032 -12.799 1.00 45.88 97 PRO A N 1
ATOM 707 C CA . PRO A 1 97 ? 15.469 -6.038 -13.637 1.00 45.88 97 PRO A CA 1
ATOM 708 C C . PRO A 1 97 ? 15.768 -7.435 -13.069 1.00 45.88 97 PRO A C 1
ATOM 710 O O . PRO A 1 97 ? 16.905 -7.737 -12.697 1.00 45.88 97 PRO A O 1
ATOM 713 N N . VAL A 1 98 ? 14.750 -8.296 -13.008 1.00 48.34 98 VAL A N 1
ATOM 714 C CA . VAL A 1 98 ? 14.953 -9.739 -12.836 1.00 48.34 98 VAL A CA 1
ATOM 715 C C . VAL A 1 98 ? 15.686 -10.261 -14.073 1.00 48.34 98 VAL A C 1
ATOM 717 O O . VAL A 1 98 ? 15.097 -10.541 -15.111 1.00 48.34 98 VAL A O 1
ATOM 720 N N . GLY A 1 99 ? 17.009 -10.307 -13.969 1.00 39.00 99 GLY A N 1
ATOM 721 C CA . GLY A 1 99 ? 17.907 -10.784 -15.009 1.00 39.00 99 GLY A CA 1
ATOM 722 C C . GLY A 1 99 ? 19.353 -10.496 -14.628 1.00 39.00 99 GLY A C 1
ATOM 723 O O . GLY A 1 99 ? 19.855 -9.406 -14.874 1.00 39.00 99 GLY A O 1
ATOM 724 N N . ASN A 1 100 ? 20.022 -11.478 -14.027 1.00 45.62 100 ASN A N 1
ATOM 725 C CA . ASN A 1 100 ? 21.472 -11.591 -14.134 1.00 45.62 100 ASN A CA 1
ATOM 726 C C . ASN A 1 100 ? 21.757 -12.742 -15.105 1.00 45.62 100 ASN A C 1
ATOM 728 O O . ASN A 1 100 ? 21.102 -13.780 -14.987 1.00 45.62 100 ASN A O 1
ATOM 732 N N . CYS A 1 101 ? 22.796 -12.558 -15.928 1.00 39.19 101 CYS A N 1
ATOM 733 C CA . CYS A 1 101 ? 23.454 -13.534 -16.812 1.00 39.19 101 CYS A CA 1
ATOM 734 C C . CYS A 1 101 ? 22.956 -13.564 -18.262 1.00 39.19 101 CYS A C 1
ATOM 736 O O . CYS A 1 101 ? 21.805 -13.984 -18.505 1.00 39.19 101 CYS A O 1
#